Protein AF-A0A938NFK1-F1 (afdb_monomer)

Mean predicted aligned error: 9.84 Å

Nearest PDB structures (foldseek):
  5gkq-assembly1_A  TM=6.754E-01  e=1.255E+00  Paraglaciecola chathamensis S18K6
  5z9t-assembly1_A  TM=5.606E-01  e=1.728E+00  Vibrio splendidus
  3wp9-assembly1_A  TM=2.236E-01  e=1.190E+00  Colwellia sp. SLW05
  5uyt-assembly1_A  TM=3.370E-01  e=5.888E+00  Flavobacteriaceae bacterium 3519-10

pLDDT: mean 70.36, std 17.33, range [28.02, 90.88]

Sequence (158 aa):
MASASADAAAGDTILVKYGLYLVTDDLGLNGNRCLGSDDGTHTSWDTALPDSSQCIIAADATCRVMTITGSAVTAATTLRGFTLSGGDATSEGDPSNGYGGGLDINGGADPIVERCRMTGNLPGIPSTAGTRPAASCPAGSTSASCGPGASAGCASWC

Radius of gyration: 14.45 Å; Cα contacts (8 Å, |Δi|>4): 467; chains: 1; bounding box: 30×30×44 Å

Foldseek 3Di:
DLVVQVPDDALEEDEDEFDEAEDAEENEDEAQYEYAYAVRPDDDDVPGPQAQVGAEQEYQQPAASHEYAALNAAQSHEDYRHEFENFHQQVVPDLPFKAARRYEYYHLHAYEYPNHEYPHTHIYHDNPPDDGANYADPPRYDWDQYDPPHPPHGDTHD

Secondary structure (DSSP, 8-state):
-HHHHHHPPTT-EEEEESEEEE-SS-EEE-S--EEEEE-SS-SSTTT----TTTEEEE--SSS-SEEEESTT--TT-EEES-EEES-B-GGG--TTS---SSEEEETT---EEES-EEESPBPSS--SS----SEE--BTB--EEPPTT--S--PPB-

Structure (mmCIF, N/CA/C/O backbone):
data_AF-A0A938NFK1-F1
#
_entry.id   AF-A0A938NFK1-F1
#
loop_
_atom_site.group_PDB
_atom_site.id
_atom_site.type_symbol
_atom_site.label_atom_id
_atom_site.label_alt_id
_atom_site.label_comp_id
_atom_site.label_asym_id
_atom_site.label_entity_id
_atom_site.label_seq_id
_atom_site.pdbx_PDB_ins_code
_atom_site.Cartn_x
_atom_site.Cartn_y
_atom_site.Cartn_z
_atom_site.occupancy
_atom_site.B_iso_or_equiv
_atom_site.auth_seq_id
_atom_site.auth_comp_id
_atom_site.auth_asym_id
_atom_site.auth_atom_id
_atom_site.pdbx_PDB_model_num
ATOM 1 N N . MET A 1 1 ? 6.128 1.854 11.915 1.00 56.94 1 MET A N 1
ATOM 2 C CA . MET A 1 1 ? 5.194 1.105 11.049 1.00 56.94 1 MET A CA 1
ATOM 3 C C . MET A 1 1 ? 5.876 -0.109 10.437 1.00 56.94 1 MET A C 1
ATOM 5 O O . MET A 1 1 ? 5.379 -1.200 10.662 1.00 56.94 1 MET A O 1
ATOM 9 N N . ALA A 1 2 ? 7.040 0.055 9.796 1.00 52.00 2 ALA A N 1
ATOM 10 C CA . ALA A 1 2 ? 7.814 -1.051 9.217 1.00 52.00 2 ALA A CA 1
ATOM 11 C C . ALA A 1 2 ? 8.134 -2.210 10.193 1.00 52.00 2 ALA A C 1
ATOM 13 O O . ALA A 1 2 ? 8.073 -3.370 9.803 1.00 52.00 2 ALA A O 1
ATOM 14 N N . SER A 1 3 ? 8.395 -1.930 11.478 1.00 50.56 3 SER A N 1
ATOM 15 C CA . SER A 1 3 ? 8.618 -2.981 12.487 1.00 50.56 3 SER A CA 1
ATOM 16 C C . SER A 1 3 ?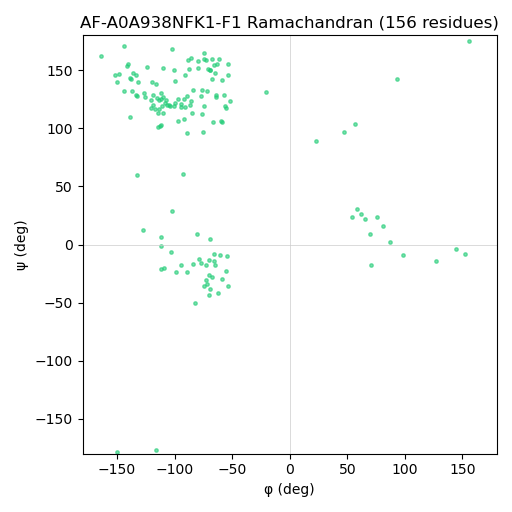 7.355 -3.781 12.834 1.00 50.56 3 SER A C 1
ATOM 18 O O . SER A 1 3 ? 7.415 -4.994 12.979 1.00 50.56 3 SER A O 1
ATOM 20 N N . ALA A 1 4 ? 6.192 -3.127 12.906 1.00 57.59 4 ALA A N 1
ATOM 21 C CA . ALA A 1 4 ? 4.931 -3.784 13.256 1.00 57.59 4 ALA A CA 1
ATOM 22 C C . ALA A 1 4 ? 4.410 -4.696 12.132 1.00 57.59 4 ALA A C 1
ATOM 24 O O . ALA A 1 4 ? 3.833 -5.740 12.409 1.00 57.59 4 ALA A O 1
ATOM 25 N N . SER A 1 5 ? 4.627 -4.330 10.865 1.00 58.00 5 SER A N 1
ATOM 26 C CA . SER A 1 5 ? 4.303 -5.189 9.718 1.00 58.00 5 SER A CA 1
ATOM 27 C C . SER A 1 5 ? 5.262 -6.369 9.564 1.00 58.00 5 SER A C 1
ATOM 29 O O . SER A 1 5 ? 4.844 -7.419 9.081 1.00 58.00 5 SER A O 1
ATOM 31 N N . ALA A 1 6 ? 6.526 -6.203 9.968 1.00 60.16 6 ALA A N 1
ATOM 32 C CA . ALA A 1 6 ? 7.540 -7.253 9.909 1.00 60.16 6 ALA A CA 1
ATOM 33 C C . ALA A 1 6 ? 7.347 -8.330 10.994 1.00 60.16 6 ALA A C 1
ATOM 35 O O . ALA A 1 6 ? 7.559 -9.507 10.710 1.00 60.16 6 ALA A O 1
ATOM 36 N N . ASP A 1 7 ? 6.900 -7.945 12.195 1.00 62.72 7 ASP A N 1
ATOM 37 C CA . ASP A 1 7 ? 6.646 -8.875 13.311 1.00 62.72 7 ASP A CA 1
ATOM 38 C C . ASP A 1 7 ? 5.265 -9.552 13.255 1.00 62.72 7 ASP A C 1
ATOM 40 O O . ASP A 1 7 ? 5.042 -10.564 13.919 1.00 62.72 7 ASP A O 1
ATOM 44 N N . ALA A 1 8 ? 4.333 -9.018 12.462 1.00 69.81 8 ALA A N 1
ATOM 45 C CA . ALA A 1 8 ? 3.003 -9.593 12.298 1.00 69.81 8 ALA A CA 1
ATOM 46 C C . ALA A 1 8 ? 3.051 -10.898 11.487 1.00 69.81 8 ALA A C 1
ATOM 48 O O . ALA A 1 8 ? 3.634 -10.949 10.397 1.00 69.81 8 ALA A O 1
ATOM 49 N N . ALA A 1 9 ? 2.391 -11.944 11.973 1.00 75.12 9 ALA A N 1
ATOM 50 C CA . ALA A 1 9 ? 2.216 -13.206 11.267 1.00 75.12 9 ALA A CA 1
ATOM 51 C C . ALA A 1 9 ? 1.178 -13.087 10.136 1.00 75.12 9 ALA A C 1
ATOM 53 O O . ALA A 1 9 ? 0.397 -12.137 10.053 1.00 75.12 9 ALA A O 1
ATOM 54 N N . ALA A 1 10 ? 1.165 -14.068 9.231 1.00 75.81 10 ALA A N 1
ATOM 55 C CA . ALA A 1 10 ? 0.121 -14.141 8.215 1.00 75.81 10 ALA A CA 1
ATOM 56 C C . ALA A 1 10 ? -1.254 -14.361 8.878 1.00 75.81 10 ALA A C 1
ATOM 58 O O . ALA A 1 10 ? -1.418 -15.285 9.673 1.00 75.81 10 ALA A O 1
ATOM 59 N N . GLY A 1 11 ? -2.234 -13.532 8.523 1.00 77.81 11 GLY A N 1
ATOM 60 C CA . GLY A 1 11 ? -3.572 -13.479 9.117 1.00 77.81 11 GLY A CA 1
ATOM 61 C C . GLY A 1 11 ? -3.746 -12.382 10.169 1.00 77.81 11 GLY A C 1
ATOM 62 O O . GLY A 1 11 ? -4.877 -12.110 10.570 1.00 77.81 11 GLY A O 1
ATOM 63 N N . ASP A 1 12 ? -2.664 -11.721 10.584 1.00 83.44 12 ASP A N 1
ATOM 64 C CA . ASP A 1 12 ? -2.743 -10.668 11.590 1.00 83.44 12 ASP A CA 1
ATOM 65 C C . ASP A 1 12 ? -3.423 -9.406 11.057 1.00 83.44 12 ASP A C 1
ATOM 67 O O . ASP A 1 12 ? -3.355 -9.053 9.873 1.00 83.44 12 ASP A O 1
ATOM 71 N N . THR A 1 13 ? -4.053 -8.697 11.991 1.00 84.06 13 THR A N 1
ATOM 72 C CA . THR A 1 13 ? -4.644 -7.385 11.756 1.00 84.06 13 THR A CA 1
ATOM 73 C C . THR A 1 13 ? -3.874 -6.319 12.517 1.00 84.06 13 THR A C 1
ATOM 75 O O . THR A 1 13 ? -3.718 -6.390 13.735 1.00 84.06 13 THR A O 1
ATOM 78 N N . ILE A 1 14 ? -3.420 -5.306 11.788 1.00 85.81 14 ILE A N 1
ATOM 79 C CA . ILE A 1 14 ? -2.635 -4.189 12.291 1.00 85.81 14 ILE A CA 1
ATOM 80 C C . ILE A 1 14 ? -3.478 -2.924 12.156 1.00 85.81 14 ILE A C 1
ATOM 82 O O . ILE A 1 14 ? -3.800 -2.488 11.047 1.00 85.81 14 ILE A O 1
ATOM 86 N N . LEU A 1 15 ? -3.804 -2.321 13.297 1.00 83.62 15 LEU A N 1
ATOM 87 C CA . LEU A 1 15 ? -4.418 -1.000 13.353 1.00 83.62 15 LEU A CA 1
ATOM 88 C C . LEU A 1 15 ? -3.352 0.054 13.593 1.00 83.62 15 LEU A C 1
ATOM 90 O O . LEU A 1 15 ? -2.576 -0.019 14.549 1.00 83.62 15 LEU A O 1
ATOM 94 N N . VAL A 1 16 ? -3.322 1.037 12.706 1.00 84.25 16 VAL A N 1
ATOM 95 C CA . VAL A 1 16 ? -2.350 2.119 12.723 1.00 84.25 16 VAL A CA 1
ATOM 96 C C . VAL A 1 16 ? -3.086 3.398 13.077 1.00 84.25 16 VAL A C 1
ATOM 98 O O . VAL A 1 16 ? -3.993 3.813 12.361 1.00 84.25 16 VAL A O 1
ATOM 101 N N . LYS A 1 17 ? -2.698 4.014 14.197 1.00 81.88 17 LYS A N 1
ATOM 102 C CA . LYS A 1 17 ? -3.243 5.312 14.602 1.00 81.88 17 LYS A CA 1
ATOM 103 C C . LYS A 1 17 ? -2.926 6.382 13.559 1.00 81.88 17 LYS A C 1
ATOM 105 O O . LYS A 1 17 ? -1.971 6.257 12.801 1.00 81.88 17 LYS A O 1
ATOM 110 N N . TYR A 1 18 ? -3.686 7.468 13.567 1.00 83.25 18 TYR A N 1
ATOM 111 C CA . TYR A 1 18 ? -3.344 8.648 12.788 1.00 83.25 18 TYR A CA 1
ATOM 112 C C . TYR A 1 18 ? -1.919 9.145 13.079 1.00 83.25 18 TYR A C 1
ATOM 114 O O . TYR A 1 18 ? -1.415 9.087 14.205 1.00 83.25 18 TYR A O 1
ATOM 122 N N . GLY A 1 19 ? -1.273 9.671 12.046 1.00 86.44 19 GLY A N 1
ATOM 123 C CA . GLY A 1 19 ? 0.093 10.161 12.100 1.00 86.44 19 GLY A CA 1
ATOM 124 C C . GLY A 1 19 ? 0.776 10.162 10.737 1.00 86.44 19 GLY A C 1
ATOM 125 O O . GLY A 1 19 ? 0.231 9.692 9.738 1.00 86.44 19 GLY A O 1
ATOM 126 N N . LEU A 1 20 ? 1.997 10.698 10.725 1.00 88.62 20 LEU A N 1
ATOM 127 C CA . LEU A 1 20 ? 2.930 10.595 9.609 1.00 88.62 20 LEU A CA 1
ATOM 128 C C . LEU A 1 20 ? 3.952 9.498 9.915 1.00 88.62 20 LEU A C 1
ATOM 130 O O . LEU A 1 20 ? 4.708 9.595 10.883 1.00 88.62 20 LEU A O 1
ATOM 134 N N . TYR A 1 21 ? 3.987 8.478 9.069 1.00 90.62 21 TYR A N 1
ATOM 135 C CA . TYR A 1 21 ? 4.900 7.349 9.150 1.00 90.62 21 TYR A CA 1
ATOM 136 C C . TYR A 1 21 ? 5.870 7.414 7.980 1.00 90.62 21 TYR A C 1
ATOM 138 O O . TYR A 1 21 ? 5.513 7.083 6.851 1.00 90.62 21 TYR A O 1
ATOM 146 N N . LEU A 1 22 ? 7.092 7.856 8.266 1.00 90.88 22 LEU A N 1
ATOM 147 C CA . LEU A 1 22 ? 8.155 7.869 7.272 1.00 90.88 22 LEU A CA 1
ATOM 148 C C . LEU A 1 22 ? 8.692 6.454 7.065 1.00 90.88 22 LEU A C 1
ATOM 150 O O . LEU A 1 22 ? 8.973 5.742 8.036 1.00 90.88 22 LEU A O 1
ATOM 154 N N . VAL A 1 23 ? 8.828 6.069 5.803 1.00 88.81 23 VAL A N 1
ATOM 155 C CA . VAL A 1 23 ? 9.498 4.848 5.374 1.00 88.81 23 VAL A CA 1
ATOM 156 C C . VAL A 1 23 ? 10.774 5.238 4.635 1.00 88.81 23 VAL A C 1
ATOM 158 O O . VAL A 1 23 ? 10.762 6.136 3.798 1.00 88.81 23 VAL A O 1
ATOM 161 N N . THR A 1 24 ? 11.887 4.620 5.020 1.00 86.50 24 THR A N 1
ATOM 162 C CA . THR A 1 24 ? 13.199 4.788 4.368 1.00 86.50 24 THR A CA 1
ATOM 163 C C . THR A 1 24 ? 13.490 3.653 3.394 1.00 86.50 24 THR A C 1
ATOM 165 O O . THR A 1 24 ? 14.236 3.832 2.443 1.00 86.50 24 THR A O 1
ATOM 168 N N . ASP A 1 25 ? 12.843 2.513 3.619 1.00 84.38 25 ASP A N 1
ATOM 169 C CA . ASP A 1 25 ? 12.781 1.356 2.737 1.00 84.38 25 ASP A CA 1
ATOM 170 C C . ASP A 1 25 ? 11.301 1.065 2.476 1.00 84.38 25 ASP A C 1
ATOM 172 O O . ASP A 1 25 ? 10.455 1.402 3.313 1.00 84.38 25 ASP A O 1
ATOM 176 N N . ASP A 1 26 ? 10.970 0.463 1.337 1.00 85.00 26 ASP A N 1
ATOM 177 C CA . ASP A 1 26 ? 9.577 0.226 0.974 1.00 85.00 26 ASP A CA 1
ATOM 178 C C . ASP A 1 26 ? 8.846 -0.640 2.017 1.00 85.00 26 ASP A C 1
ATOM 180 O O . ASP A 1 26 ? 9.391 -1.587 2.592 1.00 85.00 26 ASP A O 1
ATOM 184 N N . LEU A 1 27 ? 7.574 -0.321 2.289 1.00 89.44 27 LEU A N 1
ATOM 185 C CA . LEU A 1 27 ? 6.750 -1.142 3.174 1.00 89.44 27 LEU A CA 1
ATOM 186 C C . LEU A 1 27 ? 6.309 -2.417 2.440 1.00 89.44 27 LEU A C 1
ATOM 188 O O . LEU A 1 27 ? 5.323 -2.407 1.704 1.00 89.44 27 LEU A O 1
ATOM 192 N N . GLY A 1 28 ? 7.031 -3.516 2.652 1.00 89.06 28 GLY A N 1
ATOM 193 C CA . GLY A 1 28 ? 6.766 -4.797 1.995 1.00 89.06 28 GLY A CA 1
ATOM 194 C C . GLY A 1 28 ? 5.689 -5.660 2.669 1.00 89.06 28 GLY A C 1
ATOM 195 O O . GLY A 1 28 ? 5.749 -5.921 3.873 1.00 89.06 28 GLY A O 1
ATOM 196 N N . LEU A 1 29 ? 4.750 -6.192 1.879 1.00 87.62 29 LEU A N 1
ATOM 197 C CA . LEU A 1 29 ? 3.854 -7.295 2.250 1.00 87.62 29 LEU A CA 1
ATOM 198 C C . LEU A 1 29 ? 4.028 -8.477 1.293 1.00 87.62 29 LEU A C 1
ATOM 200 O O . LEU A 1 29 ? 3.849 -8.350 0.086 1.00 87.62 29 LEU A O 1
ATOM 204 N N . ASN A 1 30 ? 4.323 -9.650 1.849 1.00 87.00 30 ASN A N 1
ATOM 205 C CA . ASN A 1 30 ? 4.559 -10.895 1.106 1.00 87.00 30 ASN A CA 1
ATOM 206 C C . ASN A 1 30 ? 3.697 -12.079 1.588 1.00 87.00 30 ASN A C 1
ATOM 208 O O . ASN A 1 30 ? 3.957 -13.236 1.263 1.00 87.00 30 ASN A O 1
ATOM 212 N N . GLY A 1 31 ? 2.685 -11.795 2.404 1.00 85.69 31 GLY A N 1
ATOM 213 C CA . GLY A 1 31 ? 1.735 -12.768 2.931 1.00 85.69 31 GLY A CA 1
ATOM 214 C C . GLY A 1 31 ? 0.509 -12.060 3.495 1.00 85.69 31 GLY A C 1
ATOM 215 O O . GLY A 1 31 ? 0.565 -10.856 3.760 1.00 85.69 31 GLY A O 1
ATOM 216 N N . ASN A 1 32 ? -0.584 -12.809 3.669 1.00 87.81 32 ASN A N 1
ATOM 217 C CA . ASN A 1 32 ? -1.882 -12.247 4.043 1.00 87.81 32 ASN A CA 1
ATOM 218 C C . ASN A 1 32 ? -1.818 -11.436 5.339 1.00 87.81 32 ASN A C 1
ATOM 220 O O . ASN A 1 32 ? -1.494 -11.997 6.379 1.00 87.81 32 ASN A O 1
ATOM 224 N N . ARG A 1 33 ? -2.140 -10.140 5.287 1.00 88.50 33 ARG A N 1
ATOM 225 C CA . ARG A 1 33 ? -2.224 -9.244 6.455 1.00 88.50 33 ARG A CA 1
ATOM 226 C C . ARG A 1 33 ? -3.281 -8.170 6.224 1.00 88.50 33 ARG A C 1
ATOM 228 O O . ARG A 1 33 ? -3.442 -7.688 5.103 1.00 88.50 33 ARG A O 1
ATOM 235 N N . CYS A 1 34 ? -3.955 -7.749 7.286 1.00 86.50 34 CYS A N 1
ATOM 236 C CA . CYS A 1 34 ? -4.882 -6.622 7.237 1.00 86.50 34 CYS A CA 1
ATOM 237 C C . CYS A 1 34 ? -4.231 -5.395 7.873 1.00 86.50 34 CYS A C 1
ATOM 239 O O . CYS A 1 34 ? -3.872 -5.421 9.047 1.00 86.50 34 CYS A O 1
ATOM 241 N N . LEU A 1 35 ? -4.071 -4.320 7.106 1.00 87.50 35 LEU A N 1
ATOM 242 C CA . LEU A 1 35 ? -3.562 -3.034 7.568 1.00 87.50 35 LEU A CA 1
ATOM 243 C C . LEU A 1 35 ? -4.674 -2.005 7.436 1.00 87.50 35 LEU A C 1
ATOM 245 O O . LEU A 1 35 ? -5.246 -1.822 6.359 1.00 87.50 35 LEU A O 1
ATOM 249 N N . GLY A 1 36 ? -4.970 -1.318 8.531 1.00 86.00 36 GLY A N 1
ATOM 250 C CA . GLY A 1 36 ? -6.069 -0.365 8.592 1.00 86.00 36 GLY A CA 1
ATOM 251 C C . GLY A 1 36 ? -5.637 0.885 9.320 1.00 86.00 36 GLY A C 1
ATOM 252 O O . GLY A 1 36 ? -5.052 0.798 10.402 1.00 86.00 36 GLY A O 1
ATOM 253 N N . SER A 1 37 ? -5.932 2.038 8.732 1.00 83.56 37 SER A N 1
ATOM 254 C CA . SER A 1 37 ? -5.885 3.281 9.482 1.00 83.56 37 SER A CA 1
ATOM 255 C C . SER A 1 37 ? -7.004 3.327 10.511 1.00 83.56 37 SER A C 1
ATOM 257 O O . SER A 1 37 ? -8.084 2.750 10.330 1.00 83.56 37 SER A O 1
ATOM 259 N N . ASP A 1 38 ? -6.721 4.034 11.591 1.00 77.44 38 ASP A N 1
ATOM 260 C CA . ASP A 1 38 ? -7.659 4.336 12.651 1.00 77.44 38 ASP A CA 1
ATOM 261 C C . ASP A 1 38 ? -7.497 5.797 13.084 1.00 77.44 38 ASP A C 1
ATOM 263 O O . ASP A 1 38 ? -6.381 6.317 13.185 1.00 77.44 38 ASP A O 1
ATOM 267 N N . ASP A 1 39 ? -8.614 6.446 13.404 1.00 70.75 39 ASP A N 1
ATOM 268 C CA . ASP A 1 39 ? -8.661 7.796 13.984 1.00 70.75 39 ASP A CA 1
ATOM 269 C C . ASP A 1 39 ? -8.140 7.850 15.437 1.00 70.75 39 ASP A C 1
ATOM 271 O O . ASP A 1 39 ? -8.145 8.893 16.092 1.00 70.75 39 ASP A O 1
ATOM 275 N N . GLY A 1 40 ? -7.632 6.723 15.940 1.00 67.75 40 GLY A N 1
ATOM 276 C CA . GLY A 1 40 ? -6.958 6.580 17.219 1.00 67.75 40 GLY A CA 1
ATOM 277 C C . GLY A 1 40 ? -7.897 6.321 18.390 1.00 67.75 40 GLY A C 1
ATOM 278 O O . GLY A 1 40 ? -7.404 6.235 19.523 1.00 67.75 40 GLY A O 1
ATOM 279 N N . THR A 1 41 ? -9.204 6.201 18.144 1.00 66.69 41 THR A N 1
ATOM 280 C CA . THR A 1 41 ? -10.219 5.996 19.184 1.00 66.69 41 THR A CA 1
ATOM 281 C C . THR A 1 41 ? -10.728 4.560 19.281 1.00 66.69 41 THR A C 1
ATOM 283 O O . THR A 1 41 ? -11.424 4.229 20.246 1.00 66.69 41 THR A O 1
ATOM 286 N N . HIS A 1 42 ? -10.329 3.677 18.361 1.00 68.81 42 HIS A N 1
ATOM 287 C CA . HIS A 1 42 ? -10.856 2.319 18.286 1.00 68.81 42 HIS A CA 1
ATOM 288 C C . HIS A 1 42 ? -9.823 1.261 18.684 1.00 68.81 42 HIS A C 1
ATOM 290 O O . HIS A 1 42 ? -8.611 1.424 18.557 1.00 68.81 42 HIS A O 1
ATOM 296 N N . THR A 1 43 ? -10.325 0.135 19.189 1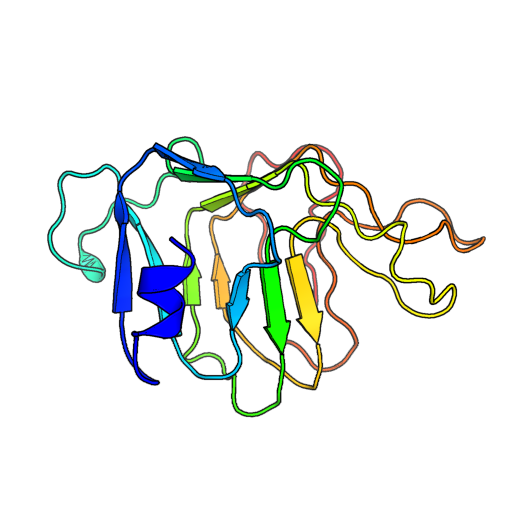.00 66.94 43 THR A 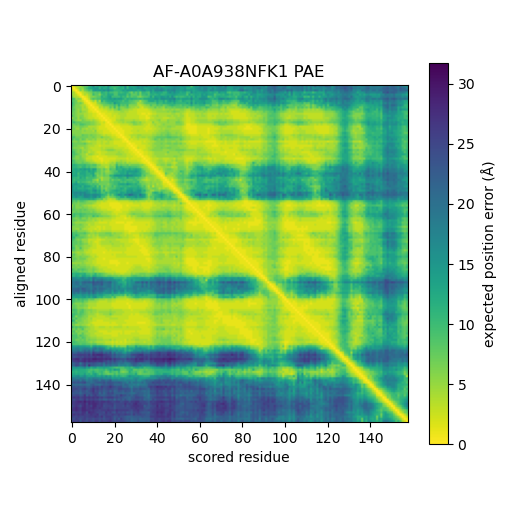N 1
ATOM 297 C CA . THR A 1 43 ? -9.510 -1.017 19.613 1.00 66.94 43 THR A CA 1
ATOM 298 C C . THR A 1 43 ? -9.694 -2.238 18.715 1.00 66.94 43 THR A C 1
ATOM 300 O O . THR A 1 43 ? -9.057 -3.263 18.946 1.00 66.94 43 THR A O 1
ATOM 303 N N . SER A 1 44 ? -10.557 -2.150 17.696 1.00 70.25 44 SER A N 1
ATOM 304 C CA . SER A 1 44 ? -10.870 -3.258 16.793 1.00 70.25 44 SER A CA 1
ATOM 305 C C . SER A 1 44 ? -11.047 -2.799 15.348 1.00 70.25 44 SER A C 1
ATOM 307 O O . SER A 1 44 ? -11.420 -1.654 15.082 1.00 70.25 44 SER A O 1
ATOM 309 N N . TRP A 1 45 ? -10.787 -3.717 14.417 1.00 70.56 45 TRP A N 1
ATOM 310 C CA . TRP A 1 45 ? -10.867 -3.482 12.977 1.00 70.56 45 TRP A CA 1
ATOM 311 C C . TRP A 1 45 ? -12.262 -3.111 12.498 1.00 70.56 45 TRP A C 1
ATOM 313 O O . TRP A 1 45 ? -12.406 -2.210 11.672 1.00 70.56 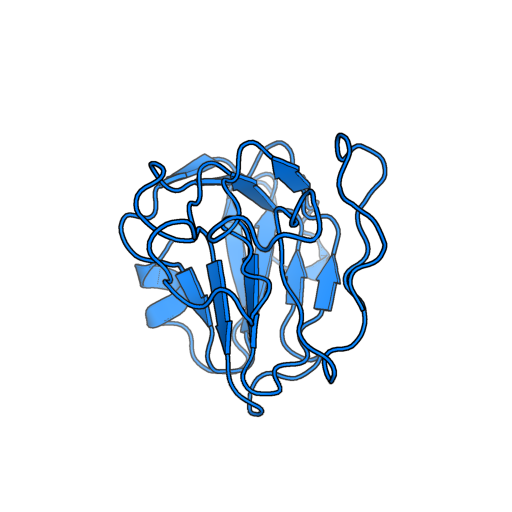45 TRP A O 1
ATOM 323 N N . ASP A 1 46 ? -13.283 -3.779 13.024 1.00 70.81 46 ASP A N 1
ATOM 324 C CA . ASP A 1 46 ? -14.665 -3.580 12.587 1.00 70.81 46 ASP A CA 1
ATOM 325 C C . ASP A 1 46 ? -15.213 -2.217 13.016 1.00 70.81 46 ASP A C 1
ATOM 327 O O . ASP A 1 46 ? -16.089 -1.661 12.359 1.00 70.81 46 ASP A O 1
ATOM 331 N N . THR A 1 47 ? -14.671 -1.662 14.103 1.00 66.50 47 THR A N 1
ATOM 332 C CA . THR A 1 47 ? -15.075 -0.356 14.635 1.00 66.50 47 THR A CA 1
ATOM 333 C C . THR A 1 47 ? -14.208 0.795 14.152 1.00 66.50 47 THR A C 1
ATOM 335 O O . THR A 1 47 ? -14.630 1.934 14.293 1.00 66.50 47 THR A O 1
ATOM 338 N N . ALA A 1 48 ? -13.011 0.525 13.622 1.00 66.25 48 ALA A N 1
ATOM 339 C CA . ALA A 1 48 ? -12.112 1.574 13.156 1.00 66.25 48 ALA A CA 1
ATOM 340 C C . ALA A 1 48 ? -12.809 2.429 12.091 1.00 66.25 48 ALA A C 1
ATOM 342 O O . ALA A 1 48 ? -13.342 1.887 11.119 1.00 66.25 48 ALA A O 1
ATOM 343 N N . LEU A 1 49 ? -12.795 3.751 12.275 1.00 67.75 49 LEU A N 1
ATOM 344 C CA . LEU A 1 49 ? -13.275 4.733 11.304 1.00 67.75 49 LEU A CA 1
ATOM 345 C C . LEU A 1 49 ? -12.104 5.099 10.384 1.00 67.75 49 LEU A C 1
ATOM 347 O O . LEU A 1 49 ? -11.276 5.929 10.757 1.00 67.75 49 LEU A O 1
ATOM 351 N N . PRO A 1 50 ? -11.971 4.476 9.198 1.00 64.62 50 PRO A N 1
ATOM 352 C CA . PRO A 1 50 ? -10.763 4.621 8.406 1.00 64.62 50 PRO A CA 1
ATOM 353 C C . PRO A 1 50 ? -10.785 5.991 7.745 1.00 64.62 50 PRO A C 1
ATOM 355 O O . PRO A 1 50 ? -11.607 6.245 6.859 1.00 64.62 50 PRO A O 1
ATOM 358 N N . ASP A 1 51 ? -9.878 6.861 8.172 1.00 65.25 51 ASP A N 1
ATOM 359 C CA . ASP A 1 51 ? -9.725 8.200 7.626 1.00 65.25 51 ASP A CA 1
ATOM 360 C C . ASP A 1 51 ? -8.366 8.337 6.934 1.00 65.25 51 ASP A C 1
ATOM 362 O O . ASP A 1 51 ? -7.319 8.552 7.552 1.00 65.25 51 ASP A O 1
ATOM 366 N N . SER A 1 52 ? -8.406 8.249 5.602 1.00 57.31 52 SER A N 1
ATOM 367 C CA . SER A 1 52 ? -7.240 8.459 4.737 1.00 57.31 52 SER A CA 1
ATOM 368 C C . SER A 1 52 ? -6.545 9.797 4.939 1.00 57.31 52 SER A C 1
ATOM 370 O O . SER A 1 52 ? -5.359 9.893 4.640 1.00 57.31 52 SER A O 1
ATOM 372 N N . SER A 1 53 ? -7.220 10.816 5.469 1.00 61.25 53 SER A N 1
ATOM 373 C CA . SER A 1 53 ? -6.623 12.135 5.678 1.00 61.25 53 SER A CA 1
ATOM 374 C C . SER A 1 53 ? -5.705 12.214 6.898 1.00 61.25 53 SER A C 1
ATOM 376 O O . SER A 1 53 ? -4.900 13.141 6.983 1.00 61.25 53 SER A O 1
ATOM 378 N N . GLN A 1 54 ? -5.783 11.244 7.813 1.00 74.19 54 GLN A N 1
ATOM 379 C CA . GLN A 1 54 ? -5.092 11.319 9.100 1.00 74.19 54 GLN A CA 1
ATOM 380 C C . GLN A 1 54 ? -3.953 10.307 9.257 1.00 74.19 54 GLN A C 1
ATOM 382 O O . GLN A 1 54 ? -3.050 10.544 10.055 1.00 74.19 54 GLN A O 1
ATOM 387 N N . CYS A 1 55 ? -3.939 9.216 8.484 1.00 85.88 55 CYS A N 1
ATOM 388 C CA . CYS A 1 55 ? -2.860 8.227 8.515 1.00 85.88 55 CYS A CA 1
ATOM 389 C C . CYS A 1 55 ? -2.061 8.236 7.207 1.00 85.88 55 CYS A C 1
ATOM 391 O O . CYS A 1 55 ? -2.493 7.692 6.187 1.00 85.88 55 CYS A O 1
ATOM 393 N N . ILE A 1 56 ? -0.885 8.861 7.245 1.00 87.38 56 ILE A N 1
ATOM 394 C CA . ILE A 1 56 ? -0.021 9.078 6.086 1.00 87.38 56 ILE A CA 1
ATOM 395 C C . ILE A 1 56 ? 1.200 8.170 6.199 1.00 87.38 56 ILE A C 1
ATOM 397 O O . ILE A 1 56 ? 1.970 8.280 7.150 1.00 87.38 56 ILE A O 1
ATOM 401 N N . ILE A 1 57 ? 1.401 7.312 5.205 1.00 90.50 57 ILE A N 1
ATOM 402 C CA . ILE A 1 57 ? 2.658 6.601 4.982 1.00 90.50 57 ILE A CA 1
ATOM 403 C C . ILE A 1 57 ? 3.389 7.367 3.889 1.00 90.50 57 ILE A C 1
ATOM 405 O O . ILE A 1 57 ? 2.833 7.579 2.806 1.00 90.50 57 ILE A O 1
ATOM 409 N N . ALA A 1 58 ? 4.598 7.830 4.183 1.00 90.25 58 ALA A N 1
ATOM 410 C CA . ALA A 1 58 ? 5.349 8.640 3.243 1.00 90.25 58 ALA A CA 1
ATOM 411 C C . ALA A 1 58 ? 6.785 8.164 3.072 1.00 90.25 58 ALA A C 1
ATOM 413 O O . ALA A 1 58 ? 7.449 7.832 4.048 1.00 90.25 58 ALA A O 1
ATOM 414 N N . ALA A 1 59 ? 7.251 8.193 1.831 1.00 88.75 59 ALA A N 1
ATOM 415 C CA . ALA A 1 59 ? 8.659 8.088 1.480 1.00 88.75 59 ALA A CA 1
ATOM 416 C C . ALA A 1 59 ? 9.217 9.482 1.141 1.00 88.75 59 ALA A C 1
ATOM 418 O O . ALA A 1 59 ? 8.471 10.458 1.004 1.00 88.75 59 ALA A O 1
ATOM 419 N N . ASP A 1 60 ? 10.535 9.586 1.031 1.00 86.38 60 ASP A N 1
ATOM 420 C CA . ASP A 1 60 ? 11.286 10.822 0.769 1.00 86.38 60 ASP A CA 1
ATOM 421 C C . ASP A 1 60 ? 11.750 10.946 -0.694 1.00 86.38 60 ASP A C 1
ATOM 423 O O . ASP A 1 60 ? 12.756 11.587 -0.992 1.00 86.38 60 ASP A O 1
ATOM 427 N N . ALA A 1 61 ? 10.994 10.346 -1.612 1.00 81.94 61 ALA A N 1
ATOM 428 C CA . ALA A 1 61 ? 11.297 10.223 -3.032 1.00 81.94 61 ALA A CA 1
ATOM 429 C C . ALA A 1 61 ? 12.582 9.435 -3.344 1.00 81.94 61 ALA A C 1
ATOM 431 O O . ALA A 1 61 ? 13.193 9.641 -4.387 1.00 81.94 61 ALA A O 1
ATOM 432 N N . THR A 1 62 ? 12.997 8.522 -2.461 1.00 82.94 62 THR A N 1
ATOM 433 C CA . THR A 1 62 ? 14.118 7.601 -2.732 1.00 82.94 62 THR A CA 1
ATOM 434 C C . THR A 1 62 ? 13.685 6.151 -2.946 1.00 82.94 62 THR A C 1
ATOM 436 O O . THR A 1 62 ? 14.417 5.377 -3.566 1.00 82.94 62 THR A O 1
ATOM 439 N N . CYS A 1 63 ? 12.493 5.788 -2.474 1.00 84.44 63 CYS A N 1
ATOM 440 C CA . CYS A 1 63 ? 11.932 4.444 -2.542 1.00 84.44 63 CYS A CA 1
ATOM 441 C C . CYS A 1 63 ? 10.420 4.488 -2.779 1.00 84.44 63 CYS A C 1
ATOM 443 O O . CYS A 1 63 ? 9.781 5.542 -2.692 1.00 84.44 63 CYS A O 1
ATOM 445 N N . ARG A 1 64 ? 9.822 3.326 -3.054 1.00 85.88 64 ARG A N 1
ATOM 446 C CA . ARG A 1 64 ? 8.364 3.186 -3.083 1.00 85.88 64 ARG A CA 1
ATOM 447 C C . ARG A 1 64 ? 7.799 3.321 -1.673 1.00 85.88 64 ARG A C 1
ATOM 449 O O . ARG A 1 64 ? 8.436 2.915 -0.708 1.00 85.88 64 ARG A O 1
ATOM 456 N N . VAL A 1 65 ? 6.567 3.810 -1.539 1.00 88.69 65 VAL A N 1
ATOM 457 C CA . VAL A 1 65 ? 5.910 3.820 -0.219 1.00 88.69 65 VAL A CA 1
ATOM 458 C C . VAL A 1 65 ? 5.550 2.396 0.211 1.00 88.69 65 VAL A C 1
ATOM 460 O O . VAL A 1 65 ? 5.745 2.038 1.371 1.00 88.69 65 VAL A O 1
ATOM 463 N N . MET A 1 66 ? 5.019 1.578 -0.704 1.00 88.69 66 MET A N 1
ATOM 464 C CA . MET A 1 66 ? 4.537 0.235 -0.384 1.00 88.69 66 MET A CA 1
ATOM 465 C C . MET A 1 66 ? 4.664 -0.743 -1.555 1.00 88.69 66 MET A C 1
ATOM 467 O O . MET A 1 66 ? 4.319 -0.406 -2.689 1.00 88.69 66 MET A O 1
ATOM 471 N N . THR A 1 67 ? 5.055 -1.979 -1.242 1.00 87.19 67 THR A N 1
ATOM 472 C CA . THR A 1 67 ? 5.122 -3.101 -2.187 1.00 87.19 67 THR A CA 1
ATOM 473 C C . THR A 1 67 ? 4.335 -4.286 -1.637 1.00 87.19 67 THR A C 1
ATOM 475 O O . THR A 1 67 ? 4.532 -4.708 -0.499 1.00 87.19 67 THR A O 1
ATOM 478 N N . ILE A 1 68 ? 3.451 -4.864 -2.443 1.00 86.19 68 ILE A N 1
ATOM 479 C CA . ILE A 1 68 ? 2.705 -6.082 -2.131 1.00 86.19 68 ILE A CA 1
ATOM 480 C C . ILE A 1 68 ? 3.043 -7.122 -3.195 1.00 86.19 68 ILE A C 1
ATOM 482 O O . ILE A 1 68 ? 2.766 -6.926 -4.377 1.00 86.19 68 ILE A O 1
ATOM 486 N N . THR A 1 69 ? 3.652 -8.232 -2.792 1.00 85.62 69 THR A N 1
ATOM 487 C CA . THR A 1 69 ? 4.233 -9.193 -3.734 1.00 85.62 69 THR A CA 1
ATOM 488 C C . THR A 1 69 ? 3.923 -10.640 -3.384 1.00 85.62 69 THR A C 1
ATOM 490 O O . THR A 1 69 ? 3.861 -11.026 -2.217 1.00 85.62 69 THR A O 1
ATOM 493 N N . GLY A 1 70 ? 3.792 -11.458 -4.425 1.00 83.06 70 GLY A N 1
ATOM 494 C CA . GLY A 1 70 ? 3.720 -12.909 -4.325 1.00 83.06 70 GLY A CA 1
ATOM 495 C C . GLY A 1 70 ? 2.296 -13.449 -4.250 1.00 83.06 70 GLY A C 1
ATOM 496 O O . GLY A 1 70 ? 1.425 -12.909 -3.574 1.00 83.06 70 GLY A O 1
ATOM 497 N N . SER A 1 71 ? 2.080 -14.593 -4.896 1.00 82.56 71 SER A N 1
ATOM 498 C CA . SER A 1 71 ? 0.781 -15.275 -4.988 1.00 82.56 71 SER A CA 1
ATOM 499 C C . SER A 1 71 ? 0.230 -15.808 -3.659 1.00 82.56 71 SER A C 1
ATOM 501 O O . SER A 1 71 ? -0.912 -16.255 -3.598 1.00 82.56 71 SER A O 1
ATOM 503 N N . ALA A 1 72 ? 1.025 -15.766 -2.584 1.00 84.62 72 ALA A N 1
ATOM 504 C CA . ALA A 1 72 ? 0.558 -16.039 -1.226 1.00 84.62 72 ALA A CA 1
ATOM 505 C C . ALA A 1 72 ? -0.314 -14.900 -0.659 1.00 84.62 72 ALA A C 1
ATOM 507 O O . ALA A 1 72 ? -1.035 -15.108 0.318 1.00 84.62 72 ALA A O 1
ATOM 508 N N . VAL A 1 73 ? -0.244 -13.707 -1.257 1.00 84.50 73 VAL A N 1
ATOM 509 C CA . VAL A 1 73 ? -1.111 -12.569 -0.953 1.00 84.50 73 VAL A CA 1
ATOM 510 C C . VAL A 1 73 ? -2.399 -12.712 -1.759 1.00 84.50 73 VAL A C 1
ATOM 512 O O . VAL A 1 73 ? -2.407 -12.599 -2.981 1.00 84.50 73 VAL A O 1
ATOM 515 N N . THR A 1 74 ? -3.496 -12.934 -1.051 1.00 84.94 74 THR A N 1
ATOM 516 C CA . THR A 1 74 ? -4.851 -13.106 -1.599 1.00 84.94 74 THR A CA 1
ATOM 517 C C . THR A 1 74 ? -5.768 -11.978 -1.130 1.00 84.94 74 THR A C 1
ATOM 519 O O . THR A 1 74 ? -5.340 -11.136 -0.335 1.00 84.94 74 THR A O 1
ATOM 522 N N . ALA A 1 75 ? -7.053 -12.030 -1.502 1.00 81.69 75 ALA A N 1
ATOM 523 C CA . ALA A 1 75 ? -8.078 -11.083 -1.054 1.00 81.69 75 ALA A CA 1
ATOM 524 C C . ALA A 1 75 ? -8.291 -11.059 0.476 1.00 81.69 75 ALA A C 1
ATOM 526 O O . ALA A 1 75 ? -8.962 -10.176 1.001 1.00 81.69 75 ALA A O 1
ATOM 527 N N . ALA A 1 76 ? -7.693 -12.001 1.219 1.00 83.25 76 ALA A N 1
ATOM 528 C CA . ALA A 1 76 ? -7.587 -11.929 2.677 1.00 83.25 76 ALA A CA 1
ATOM 529 C C . ALA A 1 76 ? -6.614 -10.833 3.165 1.00 83.25 76 ALA A C 1
ATOM 531 O O . ALA A 1 76 ? -6.602 -10.506 4.348 1.00 83.25 76 ALA A O 1
ATOM 532 N N . THR A 1 77 ? -5.793 -10.268 2.280 1.00 86.12 77 THR A N 1
ATOM 533 C CA . THR A 1 77 ? -4.968 -9.085 2.546 1.00 86.12 77 THR A CA 1
ATOM 534 C C . THR A 1 77 ? -5.799 -7.851 2.275 1.00 86.12 77 THR A C 1
ATOM 536 O O . THR A 1 77 ? -6.289 -7.684 1.162 1.00 86.12 77 THR A O 1
ATOM 539 N N . THR A 1 78 ? -5.939 -6.967 3.258 1.00 85.19 78 THR A N 1
ATOM 540 C CA . THR A 1 78 ? -6.656 -5.701 3.070 1.00 85.19 78 THR A CA 1
ATOM 541 C C . THR A 1 78 ? -5.780 -4.528 3.478 1.00 85.19 78 THR A C 1
ATOM 543 O O . THR A 1 78 ? -5.291 -4.491 4.604 1.00 85.19 78 THR A O 1
ATOM 546 N N . LEU A 1 79 ? -5.614 -3.550 2.589 1.00 86.06 79 LEU A N 1
ATOM 547 C CA . LEU A 1 79 ? -5.046 -2.239 2.889 1.00 86.06 79 LEU A CA 1
ATOM 548 C C . LEU A 1 79 ? -6.172 -1.207 2.888 1.00 86.06 79 LEU A C 1
ATOM 550 O O . LEU A 1 79 ? -6.838 -1.013 1.869 1.00 86.06 79 LEU A O 1
ATOM 554 N N . ARG A 1 80 ? -6.379 -0.535 4.022 1.00 83.50 80 ARG A N 1
ATOM 555 C CA . ARG A 1 80 ? -7.544 0.330 4.207 1.00 83.50 80 ARG A CA 1
ATOM 556 C C . ARG A 1 80 ? -7.218 1.685 4.808 1.00 83.50 80 ARG A C 1
ATOM 558 O O . ARG A 1 80 ? -6.666 1.765 5.901 1.00 83.50 80 ARG A O 1
ATOM 565 N N . GLY A 1 81 ? -7.684 2.745 4.150 1.00 80.94 81 GLY A N 1
ATOM 566 C CA . GLY A 1 81 ? -7.788 4.065 4.774 1.00 80.94 81 GLY A CA 1
ATOM 567 C C . GLY A 1 81 ? -6.467 4.821 4.934 1.00 80.94 81 GLY A C 1
ATOM 568 O O . GLY A 1 81 ? -6.383 5.677 5.802 1.00 80.94 81 GLY A O 1
ATOM 569 N N . PHE A 1 82 ? -5.434 4.535 4.142 1.00 85.62 82 PHE A N 1
ATOM 570 C CA . PHE A 1 82 ? -4.146 5.243 4.223 1.00 85.62 82 PHE A CA 1
ATOM 571 C C . PHE A 1 82 ? -3.997 6.304 3.135 1.00 85.62 82 PHE A C 1
ATOM 573 O O . PHE A 1 82 ? -4.472 6.116 2.015 1.00 85.62 82 PHE A O 1
ATOM 580 N N . THR A 1 83 ? -3.257 7.374 3.420 1.00 85.88 83 THR A N 1
ATOM 581 C CA . THR A 1 83 ? -2.612 8.175 2.371 1.00 85.88 83 THR A CA 1
ATOM 582 C C . THR A 1 83 ? -1.201 7.645 2.122 1.00 85.88 83 THR A C 1
ATOM 584 O O . THR A 1 83 ? -0.407 7.580 3.053 1.00 85.88 83 THR A O 1
ATOM 587 N N . LEU A 1 84 ? -0.879 7.305 0.873 1.00 87.69 84 LEU A N 1
ATOM 588 C CA . LEU A 1 84 ? 0.463 6.925 0.419 1.00 87.69 84 LEU A CA 1
ATOM 589 C C . LEU A 1 84 ? 1.076 8.087 -0.371 1.00 87.69 84 LEU A C 1
ATOM 591 O O . LEU A 1 84 ? 0.498 8.510 -1.384 1.00 87.69 84 LEU A O 1
ATOM 595 N N . SER A 1 85 ? 2.211 8.618 0.088 1.00 87.38 85 SER A N 1
ATOM 596 C CA . SER A 1 85 ? 2.795 9.843 -0.473 1.00 87.38 85 SER A CA 1
ATOM 597 C C . SER A 1 85 ? 4.314 9.839 -0.601 1.00 87.38 85 SER A C 1
ATOM 599 O O . SER A 1 85 ? 5.012 9.193 0.167 1.00 87.38 85 SER A O 1
ATOM 601 N N . GLY A 1 86 ? 4.838 10.643 -1.527 1.00 85.50 86 GLY A N 1
ATOM 602 C CA . GLY A 1 86 ? 6.273 10.910 -1.635 1.00 85.50 86 GLY A CA 1
ATOM 603 C C . GLY A 1 86 ? 7.110 9.728 -2.117 1.00 85.50 86 GLY A C 1
ATOM 604 O O . GLY A 1 86 ? 8.326 9.812 -2.058 1.00 85.50 86 GLY A O 1
ATOM 605 N N . GLY A 1 87 ? 6.508 8.631 -2.576 1.00 86.75 87 GLY A N 1
ATOM 606 C CA . GLY A 1 87 ? 7.279 7.508 -3.097 1.00 86.75 87 GLY A CA 1
ATOM 607 C C . GLY A 1 87 ? 7.756 7.727 -4.518 1.00 86.75 87 GLY A C 1
ATOM 608 O O . GLY A 1 87 ? 7.116 8.437 -5.293 1.00 86.75 87 GLY A O 1
ATOM 609 N N . ASP A 1 88 ? 8.871 7.095 -4.851 1.00 83.75 88 ASP A N 1
ATOM 610 C CA . ASP A 1 88 ? 9.550 7.210 -6.130 1.00 83.75 88 ASP A CA 1
ATOM 611 C C . ASP A 1 88 ? 9.915 5.830 -6.682 1.00 83.75 88 ASP A C 1
ATOM 613 O O . ASP A 1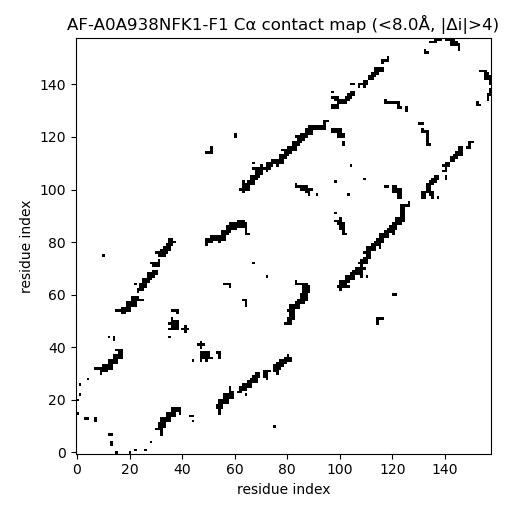 88 ? 10.518 5.004 -6.002 1.00 83.75 88 ASP A O 1
ATOM 617 N N . ALA A 1 89 ? 9.523 5.587 -7.932 1.00 77.25 89 ALA A N 1
ATOM 618 C CA . ALA A 1 89 ? 9.904 4.404 -8.694 1.00 77.25 89 ALA A CA 1
ATOM 619 C C . ALA A 1 89 ? 10.834 4.733 -9.881 1.00 77.25 89 ALA A C 1
ATOM 621 O O . ALA A 1 89 ? 11.111 3.862 -10.707 1.00 77.25 89 ALA A O 1
ATOM 622 N N . THR A 1 90 ? 11.306 5.977 -10.035 1.00 70.19 90 THR A N 1
ATOM 623 C CA . THR A 1 90 ? 12.153 6.427 -11.158 1.00 70.19 90 THR A CA 1
ATOM 624 C C . THR A 1 90 ? 13.462 5.651 -11.267 1.00 70.19 90 THR A C 1
ATOM 626 O O . THR A 1 90 ? 13.956 5.448 -12.375 1.00 70.19 90 THR A O 1
ATOM 629 N N . SER A 1 91 ? 13.991 5.157 -10.150 1.00 64.19 91 SER A N 1
ATOM 630 C CA . SER A 1 91 ? 15.185 4.310 -10.073 1.00 64.19 91 SER A CA 1
ATOM 631 C C . SER A 1 91 ? 14.934 2.836 -10.427 1.00 64.19 91 SER A C 1
ATOM 633 O O . SER A 1 91 ? 15.893 2.112 -10.685 1.00 64.19 91 SER A O 1
ATOM 635 N N . GLU A 1 92 ? 13.676 2.389 -10.522 1.00 63.62 92 GLU A N 1
ATOM 636 C CA . GLU A 1 92 ? 13.299 0.971 -10.694 1.00 63.62 92 GLU A CA 1
ATOM 637 C C . GLU A 1 92 ? 13.410 0.461 -12.150 1.00 63.62 92 GLU A C 1
ATOM 639 O O . GLU A 1 92 ? 13.021 -0.661 -12.459 1.00 63.62 92 GLU A O 1
ATOM 644 N N . GLY A 1 93 ? 13.998 1.254 -13.052 1.00 50.47 93 GLY A N 1
ATOM 645 C CA . GLY A 1 93 ? 14.820 0.755 -14.165 1.00 50.47 93 GLY A CA 1
ATOM 646 C C . GLY A 1 93 ? 14.158 0.018 -15.339 1.00 50.47 93 GLY A C 1
ATOM 647 O O . GLY A 1 93 ? 14.799 -0.071 -16.385 1.00 50.47 93 GLY A O 1
ATOM 648 N N . ASP A 1 94 ? 12.925 -0.486 -15.233 1.00 57.78 94 ASP A N 1
ATOM 649 C CA . ASP A 1 94 ? 12.280 -1.220 -16.333 1.00 57.78 94 ASP A CA 1
ATOM 650 C C . ASP A 1 94 ? 11.346 -0.314 -17.164 1.00 57.78 94 ASP A C 1
ATOM 652 O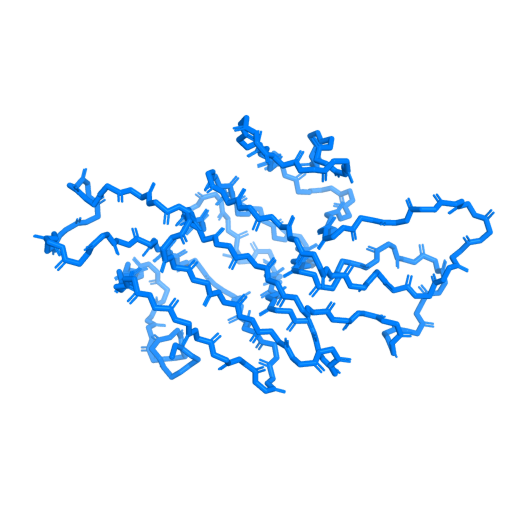 O . ASP A 1 94 ? 10.232 0.016 -16.734 1.00 57.78 94 ASP A O 1
ATOM 656 N N . PRO A 1 95 ? 11.744 0.073 -18.392 1.00 53.56 95 PRO A N 1
ATOM 657 C CA . PRO A 1 95 ? 10.893 0.849 -19.293 1.00 53.56 95 PRO A CA 1
ATOM 658 C C . PRO A 1 95 ? 9.648 0.076 -19.764 1.00 53.56 95 PRO A C 1
ATOM 660 O O . PRO A 1 95 ? 8.717 0.685 -20.294 1.00 53.56 95 PRO A O 1
ATOM 663 N N . SER A 1 96 ? 9.604 -1.243 -19.564 1.00 51.53 96 SER A N 1
ATOM 664 C CA . SER A 1 96 ? 8.523 -2.136 -19.998 1.00 51.53 96 SER A CA 1
ATOM 665 C C . SER A 1 96 ? 7.417 -2.283 -18.951 1.00 51.53 96 SER A C 1
ATOM 667 O O . SER A 1 96 ? 6.279 -2.573 -19.315 1.00 51.53 96 SER A O 1
ATOM 669 N N . ASN A 1 97 ? 7.717 -2.048 -17.667 1.00 55.69 97 ASN A N 1
ATOM 670 C CA . ASN A 1 97 ? 6.803 -2.324 -16.554 1.00 55.69 97 ASN A CA 1
ATOM 671 C C . ASN A 1 97 ? 6.401 -1.055 -15.804 1.00 55.69 97 ASN A C 1
ATOM 673 O O . ASN A 1 97 ? 7.247 -0.339 -15.267 1.00 55.69 97 ASN A O 1
ATOM 677 N N . GLY A 1 98 ? 5.101 -0.739 -15.845 1.00 57.66 98 GLY A N 1
ATOM 678 C CA . GLY A 1 98 ? 4.465 0.383 -15.147 1.00 57.66 98 GLY A CA 1
ATOM 679 C C . GLY A 1 98 ? 4.660 0.272 -13.649 1.00 57.66 98 GLY A C 1
ATOM 680 O O . GLY A 1 98 ? 3.993 -0.554 -13.050 1.00 57.66 98 GLY A O 1
ATOM 681 N N . TYR A 1 99 ? 5.528 1.088 -13.053 1.00 67.56 99 TYR A N 1
ATOM 682 C CA . TYR A 1 99 ? 5.787 1.063 -11.614 1.00 67.56 99 TYR A CA 1
ATOM 683 C C . TYR A 1 99 ? 5.244 2.316 -10.928 1.00 67.56 99 TYR A C 1
ATOM 685 O O . TYR A 1 99 ? 5.552 3.438 -11.344 1.00 67.56 99 TYR A O 1
ATOM 693 N N . GLY A 1 100 ? 4.439 2.122 -9.885 1.00 70.06 100 GLY A N 1
ATOM 694 C CA . GLY A 1 100 ? 3.924 3.171 -9.020 1.00 70.06 100 GLY A CA 1
ATOM 695 C C . GLY A 1 100 ? 4.872 3.436 -7.857 1.00 70.06 100 GLY A C 1
ATOM 696 O O . GLY A 1 100 ? 5.236 2.516 -7.127 1.00 70.06 100 GLY A O 1
ATOM 697 N N . GLY A 1 101 ? 5.246 4.704 -7.668 1.00 76.75 101 GLY A N 1
ATOM 698 C CA . GLY A 1 101 ? 6.020 5.128 -6.499 1.00 76.75 101 GLY A CA 1
ATOM 699 C C . GLY A 1 101 ? 5.224 5.024 -5.193 1.00 76.75 101 GLY A C 1
ATOM 700 O O . GLY A 1 101 ? 5.798 4.804 -4.137 1.00 76.75 101 GLY A O 1
ATOM 701 N N . GLY A 1 102 ? 3.894 5.133 -5.235 1.00 83.81 102 GLY A N 1
ATOM 702 C CA . GLY A 1 102 ? 3.041 5.015 -4.048 1.00 83.81 102 GLY A CA 1
ATOM 703 C C . GLY A 1 102 ? 2.737 3.570 -3.659 1.00 83.81 102 GLY A C 1
ATOM 704 O O . GLY A 1 102 ? 2.887 3.194 -2.504 1.00 83.81 102 GLY A O 1
ATOM 705 N N . LEU A 1 103 ? 2.290 2.751 -4.605 1.00 84.56 103 LEU A N 1
ATOM 706 C CA . LEU A 1 103 ? 1.953 1.352 -4.346 1.00 84.56 103 LEU A CA 1
ATOM 707 C C . LEU A 1 103 ? 2.325 0.488 -5.545 1.00 84.56 103 LEU A C 1
ATOM 709 O O . LEU A 1 103 ? 1.935 0.798 -6.669 1.00 84.56 103 LEU A O 1
ATOM 713 N N . ASP A 1 104 ? 3.007 -0.618 -5.289 1.00 82.56 104 ASP A N 1
ATOM 714 C CA . ASP A 1 104 ? 3.284 -1.654 -6.279 1.00 82.56 104 ASP A CA 1
ATOM 715 C C . ASP A 1 104 ? 2.661 -2.973 -5.847 1.00 82.56 104 ASP A C 1
ATOM 717 O O . ASP A 1 104 ? 2.998 -3.493 -4.788 1.00 82.56 104 ASP A O 1
ATOM 721 N N . ILE A 1 105 ? 1.757 -3.521 -6.651 1.00 81.00 105 ILE A N 1
ATOM 722 C CA . ILE A 1 105 ? 1.233 -4.877 -6.466 1.00 81.00 105 ILE A CA 1
ATOM 723 C C . ILE A 1 105 ? 1.837 -5.733 -7.571 1.00 81.00 105 ILE A C 1
ATOM 725 O O . ILE A 1 105 ? 1.699 -5.380 -8.735 1.00 81.00 105 ILE A O 1
ATOM 729 N N . ASN A 1 106 ? 2.523 -6.831 -7.256 1.00 76.31 106 ASN A N 1
ATOM 730 C CA . ASN A 1 106 ? 3.177 -7.664 -8.270 1.00 76.31 106 ASN A CA 1
ATOM 731 C C . ASN A 1 106 ? 3.260 -9.151 -7.860 1.00 76.31 106 ASN A C 1
ATOM 733 O O . ASN A 1 106 ? 2.744 -9.573 -6.825 1.00 76.31 106 ASN A O 1
ATOM 737 N N . GLY A 1 107 ? 3.875 -9.987 -8.704 1.00 77.56 107 GLY A N 1
ATOM 738 C CA . GLY A 1 107 ? 4.140 -11.393 -8.368 1.00 77.56 107 GLY A CA 1
ATOM 739 C C . GLY A 1 107 ? 2.887 -12.264 -8.194 1.00 77.56 107 GLY A C 1
ATOM 740 O O . GLY A 1 107 ? 2.956 -13.292 -7.523 1.00 77.56 107 GLY A O 1
ATOM 741 N N . GLY A 1 108 ? 1.751 -11.856 -8.774 1.00 73.12 108 GLY A N 1
ATOM 742 C CA . GLY A 1 108 ? 0.467 -12.556 -8.654 1.00 73.12 108 GLY A CA 1
ATOM 743 C C . GLY A 1 108 ? -0.299 -12.271 -7.358 1.00 73.12 108 GLY A C 1
ATOM 744 O O . GLY A 1 108 ? -1.192 -13.041 -7.022 1.00 73.12 108 GLY A O 1
ATOM 745 N N . ALA A 1 109 ? 0.062 -11.214 -6.625 1.00 80.00 109 ALA A N 1
ATOM 746 C CA . ALA A 1 109 ? -0.673 -10.771 -5.446 1.00 80.00 109 ALA A CA 1
ATOM 747 C C . ALA A 1 109 ? -2.069 -10.228 -5.807 1.00 80.00 109 ALA A C 1
ATOM 749 O O . ALA A 1 109 ? -2.234 -9.523 -6.808 1.00 80.00 109 ALA A O 1
ATOM 750 N N . ASP A 1 110 ? -3.049 -10.514 -4.951 1.00 79.31 110 ASP A N 1
ATOM 751 C CA . ASP A 1 110 ? -4.455 -10.122 -5.126 1.00 79.31 110 ASP A CA 1
ATOM 752 C C . ASP A 1 110 ? -5.053 -9.498 -3.845 1.00 79.31 110 ASP A C 1
ATOM 754 O O . ASP A 1 110 ? -5.973 -10.060 -3.258 1.00 79.31 110 ASP A O 1
ATOM 758 N N . PRO A 1 111 ? -4.501 -8.388 -3.316 1.00 81.12 111 PRO A N 1
ATOM 759 C CA . PRO A 1 111 ? -5.014 -7.754 -2.102 1.00 81.12 111 PRO A CA 1
ATOM 760 C C . PRO A 1 111 ? -6.256 -6.891 -2.378 1.00 81.12 111 PRO A C 1
ATOM 762 O O . PRO A 1 111 ? -6.422 -6.341 -3.463 1.00 81.12 111 PRO A O 1
ATOM 765 N N . ILE A 1 112 ? -7.064 -6.644 -1.346 1.00 83.62 112 ILE A N 1
ATOM 766 C CA . ILE A 1 112 ? -8.102 -5.606 -1.364 1.00 83.62 112 ILE A CA 1
ATOM 767 C C . ILE A 1 112 ? -7.476 -4.275 -0.933 1.00 83.62 112 ILE A C 1
ATOM 769 O O . ILE A 1 112 ? -6.982 -4.147 0.187 1.00 83.62 112 ILE A O 1
ATOM 773 N N . VAL A 1 113 ? -7.524 -3.258 -1.796 1.00 80.31 113 VAL A N 1
ATOM 774 C CA . VAL A 1 113 ? -7.095 -1.888 -1.463 1.00 80.31 113 VAL A CA 1
ATOM 775 C C . VAL A 1 113 ? -8.300 -0.961 -1.506 1.00 80.31 113 VAL A C 1
ATOM 777 O O . VAL A 1 113 ? -8.860 -0.698 -2.572 1.00 80.31 113 VAL A O 1
ATOM 780 N N . GLU A 1 114 ? -8.697 -0.437 -0.349 1.00 77.00 114 GLU A N 1
ATOM 781 C CA . GLU A 1 114 ? -9.907 0.372 -0.227 1.00 77.00 114 GLU A CA 1
ATOM 782 C C . GLU A 1 114 ? -9.698 1.653 0.576 1.00 77.00 114 GLU A C 1
ATOM 784 O O . GLU A 1 114 ? -8.949 1.714 1.551 1.00 77.00 114 GLU A O 1
ATOM 789 N N . ARG A 1 115 ? -10.408 2.713 0.173 1.00 75.75 115 ARG A N 1
ATOM 790 C CA . ARG A 1 115 ? -10.403 4.011 0.870 1.00 75.75 115 ARG A CA 1
ATOM 791 C C . ARG A 1 115 ? -9.000 4.597 1.067 1.00 75.75 115 ARG A C 1
ATOM 793 O O . ARG A 1 115 ? -8.799 5.416 1.953 1.00 75.75 115 ARG A O 1
ATOM 800 N N . CYS A 1 116 ? -8.039 4.198 0.242 1.00 79.81 116 CYS A N 1
ATOM 801 C CA . CYS A 1 116 ? -6.709 4.780 0.230 1.00 79.81 116 CYS A CA 1
ATOM 802 C C . CYS A 1 116 ? -6.659 5.998 -0.694 1.00 79.81 116 CYS A C 1
ATOM 804 O O . CYS A 1 116 ? -7.379 6.088 -1.692 1.00 79.81 116 CYS A O 1
ATOM 806 N N . ARG A 1 117 ? -5.767 6.929 -0.368 1.00 80.81 117 ARG A N 1
ATOM 807 C CA . ARG A 1 117 ? -5.427 8.088 -1.189 1.00 80.81 117 ARG A CA 1
ATOM 808 C C . ARG A 1 117 ? -3.969 7.980 -1.614 1.00 80.81 117 ARG A C 1
ATOM 810 O O . ARG A 1 117 ? -3.109 7.662 -0.807 1.00 80.81 117 ARG A O 1
ATOM 817 N N . MET A 1 118 ? -3.677 8.293 -2.869 1.00 80.81 118 MET A N 1
ATOM 818 C CA . MET A 1 118 ? -2.308 8.353 -3.387 1.00 80.81 118 MET A CA 1
ATOM 819 C C . MET A 1 118 ? -2.035 9.774 -3.865 1.00 80.81 118 MET A C 1
ATOM 821 O O . MET A 1 118 ? -2.845 10.344 -4.596 1.00 80.81 118 MET A O 1
ATOM 825 N N . THR A 1 119 ? -0.937 10.381 -3.422 1.00 78.38 119 THR A N 1
ATOM 826 C CA . THR A 1 119 ? -0.632 11.788 -3.719 1.00 78.38 119 THR A CA 1
ATOM 827 C C . THR A 1 119 ? 0.869 12.031 -3.736 1.00 78.38 119 THR A C 1
ATOM 829 O O . THR A 1 119 ? 1.590 11.409 -2.975 1.00 78.38 119 THR A O 1
ATOM 832 N N . GLY A 1 120 ? 1.357 12.934 -4.589 1.00 76.00 120 GLY A N 1
ATOM 833 C CA . GLY A 1 120 ? 2.774 13.327 -4.585 1.00 76.00 120 GLY A CA 1
ATOM 834 C C . GLY A 1 120 ? 3.764 12.176 -4.806 1.00 76.00 120 GLY A C 1
ATOM 835 O O . GLY A 1 120 ? 4.854 12.226 -4.253 1.00 76.00 120 GLY A O 1
ATOM 836 N N . ASN A 1 121 ? 3.379 11.141 -5.561 1.00 80.44 121 ASN A N 1
ATOM 837 C CA . ASN A 1 121 ? 4.243 10.003 -5.882 1.00 80.44 121 ASN A CA 1
ATOM 838 C C . ASN A 1 121 ? 4.830 10.160 -7.291 1.00 80.44 121 ASN A C 1
ATOM 840 O O . ASN A 1 121 ? 4.125 10.581 -8.214 1.00 80.44 121 ASN A O 1
ATOM 844 N N . LEU A 1 122 ? 6.097 9.794 -7.452 1.00 77.69 122 LEU A N 1
ATOM 845 C CA . LEU A 1 122 ? 6.828 9.788 -8.710 1.00 77.69 122 LEU A CA 1
ATOM 846 C C . LEU A 1 122 ? 6.748 8.387 -9.344 1.00 77.69 122 LEU A C 1
ATOM 848 O O . LEU A 1 122 ? 7.128 7.395 -8.718 1.00 77.69 122 LEU A O 1
ATOM 852 N N . PRO A 1 123 ? 6.214 8.260 -10.569 1.00 69.25 123 PRO A N 1
ATOM 853 C CA . PRO A 1 123 ? 6.151 6.975 -11.251 1.00 69.25 123 PRO A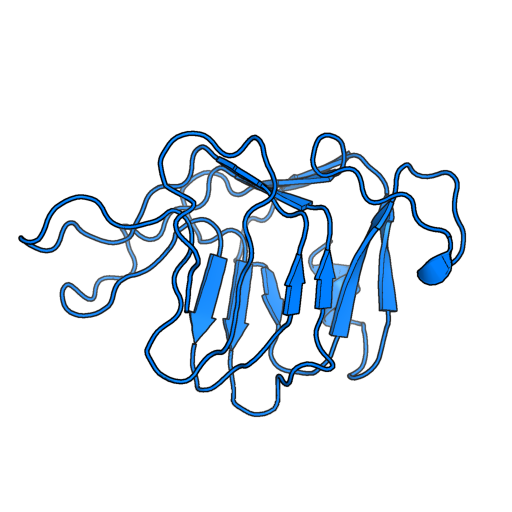 CA 1
ATOM 854 C C . PRO A 1 123 ? 7.528 6.548 -11.775 1.00 69.25 123 PRO A C 1
ATOM 856 O O . PRO A 1 123 ? 8.401 7.380 -12.019 1.00 69.25 123 PRO A O 1
ATOM 859 N N . GLY A 1 124 ? 7.696 5.250 -12.037 1.00 63.31 124 GLY A N 1
ATOM 860 C CA . GLY A 1 124 ? 8.913 4.733 -12.662 1.00 63.31 124 GLY A CA 1
ATOM 861 C C . GLY A 1 124 ? 9.101 5.219 -14.093 1.00 63.31 124 GLY A C 1
ATOM 862 O O . GLY A 1 124 ? 8.101 5.537 -14.741 1.00 63.31 124 GLY A O 1
ATOM 863 N N . ILE A 1 125 ? 10.371 5.260 -14.539 1.00 55.84 125 ILE A N 1
ATOM 864 C CA . ILE A 1 125 ? 10.909 5.863 -15.783 1.00 55.84 125 ILE A CA 1
ATOM 865 C C . ILE A 1 125 ? 9.839 6.070 -16.869 1.00 55.84 125 ILE A C 1
ATOM 867 O O . ILE A 1 125 ? 9.118 5.122 -17.197 1.00 55.84 125 ILE A O 1
ATOM 871 N N . PRO A 1 126 ? 9.753 7.265 -17.490 1.00 50.00 126 PRO A N 1
ATOM 872 C CA . PRO A 1 126 ? 8.796 7.516 -18.558 1.00 50.00 126 PRO A CA 1
ATOM 873 C C . PRO A 1 126 ? 9.009 6.538 -19.720 1.00 50.00 126 PRO A C 1
ATOM 875 O O . PRO A 1 126 ? 9.931 6.684 -20.519 1.00 50.00 126 PRO A O 1
ATOM 878 N N . SER A 1 127 ? 8.125 5.548 -19.847 1.00 47.31 127 SER A N 1
ATOM 879 C CA . SER A 1 127 ? 7.913 4.884 -21.127 1.00 47.31 127 SER A CA 1
ATOM 880 C C . SER A 1 127 ? 7.325 5.907 -22.099 1.00 47.31 127 SER A C 1
ATOM 882 O O . SER A 1 127 ? 6.554 6.778 -21.700 1.00 47.31 127 SER A O 1
ATOM 884 N N . THR A 1 128 ? 7.640 5.795 -23.385 1.00 45.78 128 THR A N 1
ATOM 885 C CA . THR A 1 128 ? 7.144 6.655 -24.479 1.00 45.78 128 THR A CA 1
ATOM 886 C C . THR A 1 128 ? 5.611 6.764 -24.578 1.00 45.78 128 THR A C 1
ATOM 888 O O . THR A 1 128 ? 5.109 7.622 -25.300 1.00 45.78 128 THR A O 1
ATOM 891 N N . ALA A 1 129 ? 4.860 5.944 -23.837 1.00 42.56 129 ALA A N 1
ATOM 892 C CA . ALA A 1 129 ? 3.434 6.107 -23.574 1.00 42.56 129 ALA A CA 1
ATOM 893 C C . ALA A 1 129 ? 3.231 6.914 -22.274 1.00 42.56 129 ALA A C 1
ATOM 895 O O . ALA A 1 129 ? 3.522 6.425 -21.184 1.00 42.56 129 ALA A O 1
ATOM 896 N N . GLY A 1 130 ? 2.786 8.165 -22.418 1.00 42.59 130 GLY A N 1
ATOM 897 C CA . GLY A 1 130 ? 2.708 9.169 -21.358 1.00 42.59 130 GLY A CA 1
ATOM 898 C C . GLY A 1 130 ? 1.943 8.776 -20.086 1.00 42.59 130 GLY A C 1
ATOM 899 O O . GLY A 1 130 ? 1.050 7.939 -20.098 1.00 42.59 130 GLY A O 1
ATOM 900 N N . THR A 1 131 ? 2.329 9.456 -19.00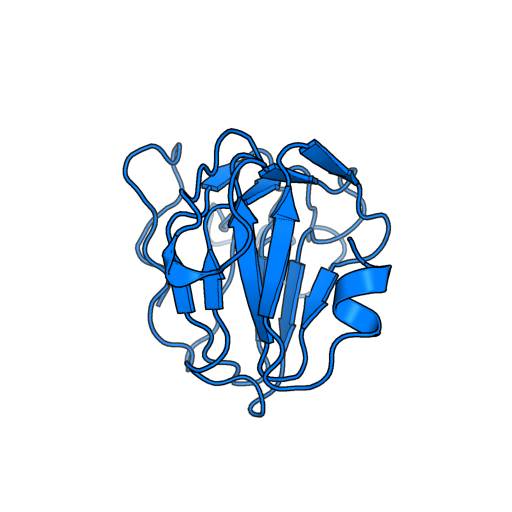3 1.00 45.84 131 THR A N 1
ATOM 901 C CA . THR A 1 131 ? 1.749 9.489 -17.649 1.00 45.84 131 THR A CA 1
ATOM 902 C C . THR A 1 131 ? 1.418 8.129 -17.030 1.00 45.84 131 THR A C 1
ATOM 904 O O . THR A 1 131 ? 0.343 7.564 -17.205 1.00 45.84 131 THR A O 1
ATOM 907 N N . ARG A 1 132 ? 2.353 7.648 -16.212 1.00 55.84 132 ARG A N 1
ATOM 908 C CA . ARG A 1 132 ? 2.200 6.466 -15.364 1.00 55.84 132 ARG A CA 1
ATOM 909 C C . ARG A 1 132 ? 1.605 6.810 -13.993 1.00 55.84 132 ARG A C 1
ATOM 911 O O . ARG A 1 132 ? 1.696 7.958 -13.558 1.00 55.84 132 ARG A O 1
ATOM 918 N N . PRO A 1 133 ? 1.015 5.829 -13.303 1.00 57.88 133 PRO A N 1
ATOM 919 C CA . PRO A 1 133 ? 0.242 6.073 -12.091 1.00 57.88 133 PRO A CA 1
ATOM 920 C C . PRO A 1 133 ? 1.034 6.130 -10.795 1.00 57.88 133 PRO A C 1
ATOM 922 O O . PRO A 1 133 ? 2.114 5.564 -10.669 1.00 57.88 133 PRO A O 1
ATOM 925 N N . ALA A 1 134 ? 0.419 6.738 -9.782 1.00 59.38 134 ALA A N 1
ATOM 926 C CA . ALA A 1 134 ? 0.891 6.671 -8.404 1.00 59.38 134 ALA A CA 1
ATOM 927 C C . ALA A 1 134 ? 0.826 5.245 -7.809 1.00 59.38 134 ALA A C 1
ATOM 929 O O . ALA A 1 134 ? 1.501 4.991 -6.814 1.00 59.38 134 ALA A O 1
ATOM 930 N N . ALA A 1 135 ? 0.059 4.329 -8.413 1.00 65.00 135 ALA A N 1
ATOM 931 C CA . ALA A 1 135 ? 0.014 2.912 -8.064 1.00 65.00 135 ALA A CA 1
ATOM 932 C C . ALA A 1 135 ? -0.036 2.004 -9.292 1.00 65.00 135 ALA A C 1
ATOM 934 O O . ALA A 1 135 ? -0.703 2.336 -10.266 1.00 65.00 135 ALA A O 1
ATOM 935 N N . SER A 1 136 ? 0.626 0.852 -9.231 1.00 65.94 136 SER A N 1
ATOM 936 C CA . SER A 1 136 ? 0.694 -0.138 -10.309 1.00 65.94 136 SER A CA 1
ATOM 937 C C . SER A 1 136 ? 0.115 -1.491 -9.904 1.00 65.94 136 SER A C 1
ATOM 939 O O . SER A 1 136 ? 0.362 -1.988 -8.806 1.00 65.94 136 SER A O 1
ATOM 941 N N . CYS A 1 137 ? -0.612 -2.105 -10.842 1.00 57.78 137 CYS A N 1
ATOM 942 C CA . CYS A 1 137 ? -1.066 -3.494 -10.786 1.00 57.78 137 CYS A CA 1
ATOM 943 C C . CYS A 1 137 ? -0.888 -4.119 -12.189 1.00 57.78 137 CYS A C 1
ATOM 945 O O . CYS A 1 137 ? -1.578 -3.697 -13.121 1.00 57.78 137 CYS A O 1
ATOM 947 N N . PRO A 1 138 ? 0.050 -5.058 -12.406 1.00 52.16 138 PRO A N 1
ATOM 948 C CA . PRO A 1 138 ? 0.171 -5.792 -13.658 1.00 52.16 138 PRO A CA 1
ATOM 949 C C . PRO A 1 138 ? -0.976 -6.807 -13.802 1.00 52.16 138 PRO A C 1
ATOM 951 O O . PRO A 1 138 ? -1.614 -7.197 -12.825 1.00 52.16 138 PRO A O 1
ATOM 954 N N . ALA A 1 139 ? -1.249 -7.232 -15.040 1.00 40.41 139 ALA A N 1
ATOM 955 C CA . ALA A 1 139 ? -2.356 -8.133 -15.366 1.00 40.41 139 ALA A CA 1
ATOM 956 C C . ALA A 1 139 ? -2.355 -9.404 -14.487 1.00 40.41 139 ALA A C 1
ATOM 958 O O . ALA A 1 139 ? -1.368 -10.140 -14.467 1.00 40.41 139 ALA A O 1
ATOM 959 N N . GLY A 1 140 ? -3.470 -9.658 -13.790 1.00 40.03 140 GLY A N 1
ATOM 960 C CA . GLY A 1 140 ? -3.648 -10.799 -12.880 1.00 40.03 140 GLY A CA 1
ATOM 961 C C . GLY A 1 140 ? -4.108 -10.439 -11.460 1.00 40.03 140 GLY A C 1
ATOM 962 O O . GLY A 1 140 ? -4.568 -11.330 -10.756 1.00 40.03 140 GLY A O 1
ATOM 963 N N . SER A 1 141 ? -4.031 -9.168 -11.060 1.00 40.84 141 SER A N 1
ATOM 964 C CA . SER A 1 141 ? -4.592 -8.655 -9.797 1.00 40.84 141 SER A CA 1
ATOM 965 C C . SER A 1 141 ? -6.030 -8.154 -10.005 1.00 40.84 141 SER A C 1
ATOM 967 O O . SER A 1 141 ? -6.331 -7.639 -11.085 1.00 40.84 141 SER A O 1
ATOM 969 N N . THR A 1 142 ? -6.930 -8.298 -9.022 1.00 39.88 142 THR A N 1
ATOM 970 C CA . THR A 1 142 ? -8.317 -7.805 -9.121 1.00 39.88 142 THR A CA 1
ATOM 971 C C . THR A 1 142 ? -8.633 -6.660 -8.147 1.00 39.88 142 THR A C 1
ATOM 973 O O . THR A 1 142 ? -8.518 -6.778 -6.936 1.00 39.88 142 THR A O 1
ATOM 976 N N . SER A 1 143 ? -9.112 -5.544 -8.711 1.00 43.16 143 SER A N 1
ATOM 977 C CA . SER A 1 143 ? -9.770 -4.372 -8.097 1.00 43.16 143 SER A CA 1
ATOM 978 C C . SER A 1 143 ? -9.052 -3.580 -6.982 1.00 43.16 143 SER A C 1
ATOM 980 O O . SER A 1 143 ? -9.145 -3.904 -5.802 1.00 43.16 143 SER A O 1
ATOM 982 N N . ALA A 1 144 ? -8.514 -2.403 -7.329 1.00 42.12 144 ALA A N 1
ATOM 983 C CA . ALA A 1 144 ? -8.302 -1.284 -6.404 1.00 42.12 144 ALA A CA 1
ATOM 984 C C . ALA A 1 144 ? -9.273 -0.131 -6.736 1.00 42.12 144 ALA A C 1
ATOM 986 O O . ALA A 1 144 ? -9.192 0.494 -7.799 1.00 42.12 144 ALA A O 1
ATOM 987 N N . SER A 1 145 ? -10.216 0.163 -5.832 1.00 40.66 145 SER A N 1
ATOM 988 C CA . SER A 1 145 ? -11.170 1.268 -5.996 1.00 40.66 145 SER A CA 1
ATOM 989 C C . SER A 1 145 ? -10.659 2.533 -5.308 1.00 40.66 145 SER A C 1
ATOM 991 O O . SER A 1 145 ? -10.504 2.572 -4.085 1.00 40.66 145 SER A O 1
ATOM 993 N N . CYS A 1 146 ? -10.445 3.593 -6.079 1.00 37.12 146 CYS A N 1
ATOM 994 C CA . CYS A 1 146 ? -10.133 4.902 -5.530 1.00 37.12 146 CYS A CA 1
ATOM 995 C C . CYS A 1 146 ? -11.385 5.598 -4.986 1.00 37.12 146 CYS A C 1
ATOM 997 O O . CYS A 1 146 ? -12.384 5.739 -5.690 1.00 37.12 146 CYS A O 1
ATOM 999 N N . GLY A 1 147 ? -11.324 6.062 -3.736 1.00 32.62 147 GLY A N 1
ATOM 1000 C CA . GLY A 1 147 ? -12.403 6.839 -3.126 1.00 32.62 147 GLY A CA 1
ATOM 1001 C C . GLY A 1 147 ? -12.582 8.233 -3.762 1.00 32.62 147 GLY A C 1
ATOM 1002 O O . GLY A 1 147 ? -11.657 8.759 -4.393 1.00 32.62 147 GLY A O 1
ATOM 1003 N N . PRO A 1 148 ? -13.759 8.863 -3.590 1.00 28.02 148 PRO A N 1
ATOM 1004 C CA . PRO A 1 148 ? -14.064 10.181 -4.144 1.00 28.02 148 PRO A CA 1
ATOM 1005 C C . PRO A 1 148 ? -13.190 11.250 -3.468 1.00 28.02 148 PRO A C 1
ATOM 1007 O O . PRO A 1 148 ? -13.404 11.599 -2.312 1.00 28.02 148 PRO A O 1
ATOM 1010 N N . GLY A 1 149 ? -12.173 11.752 -4.175 1.00 31.67 149 GLY A N 1
ATOM 1011 C CA . GLY A 1 149 ? -11.249 12.777 -3.661 1.00 31.67 149 GLY A CA 1
ATOM 1012 C C . GLY A 1 149 ? -9.792 12.656 -4.125 1.00 31.67 149 GLY A C 1
ATOM 1013 O O . GLY A 1 149 ? -8.979 13.525 -3.803 1.00 31.67 149 GLY A O 1
ATOM 1014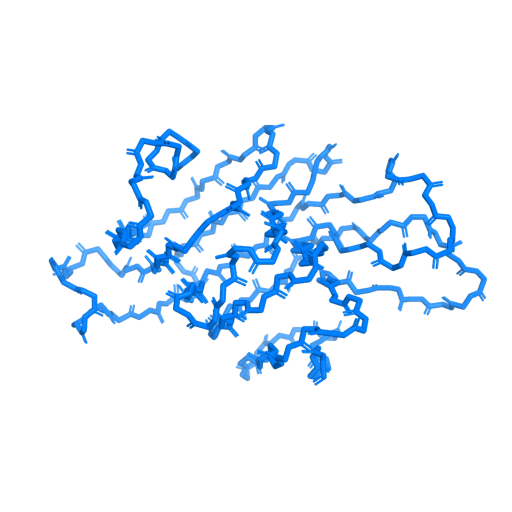 N N . ALA A 1 150 ? -9.445 11.610 -4.879 1.00 34.53 150 ALA A N 1
ATOM 1015 C CA . ALA A 1 150 ? -8.122 11.465 -5.478 1.00 34.53 150 ALA A CA 1
ATOM 1016 C C . ALA A 1 150 ? -7.948 12.408 -6.685 1.00 34.53 150 ALA A C 1
ATOM 1018 O O . ALA A 1 150 ? -8.677 12.332 -7.675 1.00 34.53 150 ALA A O 1
ATOM 1019 N N . SER A 1 151 ? -6.975 13.315 -6.601 1.00 34.28 151 SER A N 1
ATOM 1020 C CA . SER A 1 151 ? -6.558 14.181 -7.706 1.00 34.28 151 SER A CA 1
ATOM 1021 C C . SER A 1 151 ? -5.984 13.346 -8.856 1.00 34.28 151 SER A C 1
ATOM 1023 O O . SER A 1 151 ? -5.088 12.544 -8.619 1.00 34.28 151 SER A O 1
ATOM 1025 N N . ALA A 1 152 ? -6.520 13.550 -10.067 1.00 34.59 152 ALA A N 1
ATOM 1026 C CA . ALA A 1 152 ? -6.014 13.133 -11.384 1.00 34.59 152 ALA A CA 1
ATOM 1027 C C . ALA A 1 152 ? -5.042 11.929 -11.387 1.00 34.59 152 ALA A C 1
ATOM 1029 O O . ALA A 1 152 ? -3.830 12.102 -11.325 1.00 34.59 152 ALA A O 1
ATOM 1030 N N . GLY A 1 153 ? -5.574 10.708 -11.490 1.00 36.00 153 GLY A N 1
ATOM 1031 C CA . GLY A 1 153 ? -4.752 9.489 -11.612 1.00 36.00 153 GLY A CA 1
ATOM 1032 C C . GLY A 1 153 ? -5.396 8.216 -11.063 1.00 36.00 153 GLY A C 1
ATOM 1033 O O . GLY A 1 153 ? -4.895 7.117 -11.270 1.00 36.00 153 GLY A O 1
ATOM 1034 N N . CYS A 1 154 ? -6.535 8.350 -10.396 1.00 37.16 154 CYS A N 1
ATOM 1035 C CA . CYS A 1 154 ? -7.274 7.247 -9.802 1.00 37.16 154 CYS A CA 1
ATOM 1036 C C . CYS A 1 154 ? -8.345 6.702 -10.762 1.00 37.16 154 CYS A C 1
ATOM 1038 O O . CYS A 1 154 ? -9.542 6.779 -10.495 1.00 37.16 154 CYS A O 1
ATOM 1040 N N . ALA A 1 155 ? -7.915 6.203 -11.925 1.00 35.47 155 ALA A N 1
ATOM 1041 C CA . ALA A 1 155 ? -8.727 5.235 -12.664 1.00 35.47 155 ALA A CA 1
ATOM 1042 C C . ALA A 1 155 ? -8.872 3.968 -11.799 1.00 35.47 155 ALA A C 1
ATOM 1044 O O . ALA A 1 155 ? -8.039 3.744 -10.927 1.00 35.47 155 ALA A O 1
ATOM 1045 N N . SER A 1 156 ? -9.914 3.155 -11.982 1.00 39.03 156 SER A N 1
ATOM 1046 C CA . SER A 1 156 ? -9.932 1.817 -11.379 1.00 39.03 156 SER A CA 1
ATOM 1047 C C . SER A 1 156 ? -8.669 1.080 -11.826 1.00 39.03 156 SER A C 1
ATOM 1049 O O . SER A 1 156 ? -8.451 0.909 -13.026 1.00 39.03 156 SER A O 1
ATOM 1051 N N . TRP A 1 157 ? -7.807 0.722 -10.882 1.00 42.03 157 TRP A N 1
ATOM 1052 C CA . TRP A 1 157 ? -6.609 -0.053 -11.177 1.00 42.03 157 TRP A CA 1
ATOM 1053 C C . TRP A 1 157 ? -7.007 -1.522 -11.034 1.00 42.03 157 TRP A C 1
ATOM 1055 O O . TRP A 1 157 ? -7.410 -1.924 -9.940 1.00 42.03 157 TRP A O 1
ATOM 1065 N N . CYS A 1 158 ? -6.900 -2.262 -12.146 1.00 39.62 158 CYS A N 1
ATOM 1066 C CA . CYS A 1 158 ? -7.429 -3.607 -12.454 1.00 39.62 158 CYS A CA 1
ATOM 1067 C C . CYS A 1 158 ? -8.790 -3.611 -13.165 1.00 39.62 158 CYS A C 1
ATOM 1069 O O . CYS A 1 158 ? -9.813 -3.291 -12.517 1.00 39.62 158 CYS A O 1
#

Solvent-accessible surface area (backbone atoms only — not comparable to full-atom values): 8106 Å² total; per-residue (Å²): 108,69,66,61,62,68,73,48,56,75,73,38,76,46,80,39,54,51,43,81,43,79,41,90,59,52,44,74,41,67,46,25,34,31,41,32,22,21,76,63,84,59,94,48,80,91,69,34,57,56,40,28,92,45,17,33,39,28,19,84,56,79,26,32,30,27,36,35,35,30,62,66,18,34,69,76,12,32,46,33,6,33,21,27,22,26,2,19,19,52,83,68,75,46,67,88,56,80,37,12,0,18,30,32,39,37,70,61,20,26,46,37,41,38,50,39,37,59,46,77,35,39,34,24,47,87,34,98,70,75,85,70,35,39,54,24,65,59,97,77,36,62,50,33,54,58,44,98,80,53,69,90,68,61,62,71,49,94